Protein AF-A0A2S2PYN5-F1 (afdb_monomer)

InterPro domains:
  IPR007587 SIT4 phosphatase-associated protein family [PF04499] (11-64)
  IPR007587 SIT4 phosphatase-associated protein family [PF04499] (65-130)
  IPR007587 SIT4 phosphatase-associated protein family [PTHR12634] (8-135)

Radius of gyration: 16.22 Å; Cα contacts (8 Å, |Δi|>4): 128; chains: 1; bounding box: 47×27×45 Å

Solvent-accessible surface area (backbone atoms only — not comparable to full-atom values): 8378 Å² total; per-residue (Å²): 110,72,66,62,50,46,71,64,44,59,74,47,48,58,57,59,51,44,44,68,76,56,61,75,94,61,78,68,44,79,50,96,93,40,76,17,77,71,48,74,36,67,72,45,48,53,48,45,46,49,50,30,58,55,44,65,64,70,42,66,70,60,53,53,52,37,58,75,67,42,44,66,37,54,50,52,53,48,43,68,67,37,77,61,38,63,69,54,44,54,35,49,51,47,36,51,45,40,63,73,66,54,88,58,65,64,75,73,49,47,58,58,48,47,40,44,49,60,76,42,33,44,64,59,55,50,60,66,50,65,72,61,84,54,96,82,68,90,70,55,52,76,93

Foldseek 3Di:
DVVVCCVVCLVCVLVLLVCLVDPDDDDFDDDPNATQDPACDDVNLVSLQVLLVVLLVVDLSSLVSCLVSVSLLSLLVVCLLQVAPPSSVVSNVSSVCSLPVDPPDCVSSVVSVCSCVPVSVNVVSVVVSVVVPDPDDRHNDHD

pLDDT: mean 81.28, std 15.29, range [38.41, 96.25]

Mean predicted aligned error: 8.21 Å

Secondary structure (DSSP, 8-state):
-HHHHHHHHTTHHHHHHHHHHS----PPEEETTEEESS--HHHHHHHHHHHHHHHTTT-HHHHHHHHHTTHHHHHHHHHHHTTT-HHHHHHHHHHHHHHHS--S-HHHHHHHHHIIIIITTHHHHHHHHHTT--TTS------

Structure (mmCIF, N/CA/C/O backbone):
data_AF-A0A2S2PYN5-F1
#
_entry.id   AF-A0A2S2PYN5-F1
#
loop_
_atom_site.group_PDB
_atom_site.id
_atom_site.type_symbol
_atom_site.label_atom_id
_atom_site.label_alt_id
_atom_site.label_comp_id
_atom_site.label_asym_id
_atom_site.label_entity_id
_atom_site.label_seq_id
_atom_site.pdbx_PDB_ins_code
_atom_site.Cartn_x
_atom_site.Cartn_y
_atom_site.Cartn_z
_atom_site.occupancy
_atom_site.B_iso_or_equiv
_atom_site.auth_seq_id
_atom_site.auth_comp_id
_atom_site.auth_asym_id
_atom_site.auth_atom_id
_atom_site.pdbx_PDB_model_num
ATOM 1 N N . MET A 1 1 ? 26.111 -5.669 -2.643 1.00 55.62 1 MET A N 1
ATOM 2 C CA . MET A 1 1 ? 25.283 -5.310 -1.464 1.00 55.62 1 MET A CA 1
ATOM 3 C C . MET A 1 1 ? 23.797 -5.248 -1.817 1.00 55.62 1 MET A C 1
ATOM 5 O O . MET A 1 1 ? 23.049 -6.001 -1.214 1.00 55.62 1 MET A O 1
ATOM 9 N N . ALA A 1 2 ? 23.369 -4.449 -2.808 1.00 60.09 2 ALA A N 1
ATOM 10 C CA . ALA A 1 2 ? 21.954 -4.366 -3.215 1.00 60.09 2 ALA A CA 1
ATOM 11 C C . ALA A 1 2 ? 21.359 -5.702 -3.721 1.00 60.09 2 ALA A C 1
ATOM 13 O O . ALA A 1 2 ? 20.259 -6.065 -3.316 1.00 60.09 2 ALA A O 1
ATOM 14 N N . GLU A 1 3 ? 22.097 -6.482 -4.519 1.00 65.00 3 GLU A N 1
ATOM 15 C CA . GLU A 1 3 ? 21.624 -7.792 -5.014 1.00 65.00 3 GLU A CA 1
ATOM 16 C C . GLU A 1 3 ? 21.434 -8.836 -3.902 1.00 65.00 3 GLU A C 1
ATOM 18 O O . GLU A 1 3 ? 20.422 -9.527 -3.864 1.00 65.00 3 GLU A O 1
ATOM 23 N N . ILE A 1 4 ? 22.371 -8.918 -2.949 1.00 67.81 4 ILE A N 1
ATOM 24 C CA . ILE A 1 4 ? 22.298 -9.864 -1.818 1.00 67.81 4 ILE A CA 1
ATOM 25 C C . ILE A 1 4 ? 21.083 -9.551 -0.932 1.00 67.81 4 ILE A C 1
ATOM 27 O O . ILE A 1 4 ? 20.391 -10.458 -0.463 1.00 67.81 4 ILE A O 1
ATOM 31 N N . LEU A 1 5 ? 20.804 -8.259 -0.737 1.00 69.81 5 LEU A N 1
ATOM 32 C CA . LEU A 1 5 ? 19.646 -7.791 0.012 1.00 69.81 5 LEU A CA 1
ATOM 33 C C . LEU A 1 5 ? 18.337 -8.198 -0.679 1.00 69.81 5 LEU A C 1
ATOM 35 O O . LEU A 1 5 ? 17.436 -8.694 -0.010 1.00 69.81 5 LEU A O 1
ATOM 39 N N . CYS A 1 6 ? 18.258 -8.075 -2.008 1.00 72.81 6 CYS A N 1
ATOM 40 C CA . CYS A 1 6 ? 17.081 -8.484 -2.777 1.00 72.81 6 CYS A CA 1
ATOM 41 C C . CYS A 1 6 ? 16.834 -9.992 -2.679 1.00 72.81 6 CYS A C 1
ATOM 43 O O . CYS A 1 6 ? 15.728 -10.393 -2.328 1.00 72.81 6 CYS A O 1
ATOM 45 N N . ILE A 1 7 ? 17.866 -10.821 -2.884 1.00 76.19 7 ILE A N 1
ATOM 46 C CA . ILE A 1 7 ? 17.765 -12.292 -2.791 1.00 76.19 7 ILE A CA 1
ATOM 47 C C . ILE A 1 7 ? 17.246 -12.732 -1.416 1.00 76.19 7 ILE A C 1
ATOM 49 O O . ILE A 1 7 ? 16.447 -13.662 -1.317 1.00 76.19 7 ILE A O 1
ATOM 53 N N . THR A 1 8 ? 17.672 -12.046 -0.355 1.00 81.62 8 THR A N 1
ATOM 54 C CA . THR A 1 8 ? 17.290 -12.393 1.020 1.00 81.62 8 THR A CA 1
ATOM 55 C C . THR A 1 8 ? 15.897 -11.869 1.389 1.00 81.62 8 THR A C 1
ATOM 57 O O . THR A 1 8 ? 15.149 -12.555 2.083 1.00 81.62 8 THR A O 1
ATOM 60 N N . ILE A 1 9 ? 15.524 -10.668 0.931 1.00 86.06 9 ILE A N 1
ATOM 61 C CA . ILE A 1 9 ? 14.267 -10.004 1.319 1.00 86.06 9 ILE A CA 1
ATOM 62 C C . ILE A 1 9 ? 13.072 -10.453 0.477 1.00 86.06 9 ILE A C 1
ATOM 64 O O . ILE A 1 9 ? 11.981 -10.589 1.027 1.00 86.06 9 ILE A O 1
ATOM 68 N N . LEU A 1 10 ? 13.250 -10.719 -0.820 1.00 87.50 10 LEU A N 1
ATOM 69 C CA . LEU A 1 10 ? 12.184 -11.153 -1.736 1.00 87.50 10 LEU A CA 1
ATOM 70 C C . LEU A 1 10 ? 11.265 -12.260 -1.175 1.00 87.50 10 LEU A C 1
ATOM 72 O O . LEU A 1 10 ? 10.045 -12.070 -1.214 1.00 87.50 10 LEU A O 1
ATOM 76 N N . PRO A 1 11 ? 11.779 -13.379 -0.620 1.00 87.19 11 PRO A N 1
ATOM 77 C CA . PRO A 1 11 ? 10.919 -14.422 -0.054 1.00 87.19 11 PRO A CA 1
ATOM 78 C C . PRO A 1 11 ? 10.186 -13.967 1.216 1.00 87.19 11 PRO A C 1
ATOM 80 O O . PRO A 1 11 ? 9.102 -14.459 1.518 1.00 87.19 11 PRO A O 1
ATOM 83 N N . PHE A 1 12 ? 10.744 -13.006 1.954 1.00 89.38 12 PHE A N 1
ATOM 84 C CA . PHE A 1 12 ? 10.153 -12.489 3.185 1.00 89.38 12 PHE A CA 1
ATOM 85 C C . PHE A 1 12 ? 9.033 -11.465 2.928 1.00 89.38 12 PHE A C 1
ATOM 87 O O . PHE A 1 12 ? 8.191 -11.254 3.800 1.00 89.38 12 PHE A O 1
ATOM 94 N N . LEU A 1 13 ? 8.959 -10.871 1.729 1.00 91.00 13 LEU A N 1
ATOM 95 C CA . LEU A 1 13 ? 7.923 -9.886 1.378 1.00 91.00 13 LEU A CA 1
ATOM 96 C C . LEU A 1 13 ? 6.499 -10.436 1.510 1.00 91.00 13 LEU A C 1
ATOM 98 O O . LEU A 1 13 ? 5.593 -9.704 1.899 1.00 91.00 13 LEU A O 1
ATOM 102 N N . GLU A 1 14 ? 6.301 -11.725 1.238 1.00 92.56 14 GLU A N 1
ATOM 103 C CA . GLU A 1 14 ? 5.002 -12.378 1.417 1.00 92.56 14 GLU A CA 1
ATOM 104 C C . GLU A 1 14 ? 4.618 -12.471 2.897 1.00 92.56 14 GLU A C 1
ATOM 106 O O . GLU A 1 14 ? 3.482 -12.185 3.268 1.00 92.56 14 GLU A O 1
ATOM 111 N N . HIS A 1 15 ? 5.580 -12.778 3.769 1.00 90.38 15 HIS A N 1
ATOM 112 C CA . HIS A 1 15 ? 5.345 -12.769 5.209 1.00 90.38 15 HIS A CA 1
ATOM 113 C C . HIS A 1 15 ? 4.998 -11.360 5.702 1.00 90.38 15 HIS A C 1
ATOM 115 O O . HIS A 1 15 ? 4.011 -11.192 6.413 1.00 90.38 15 HIS A O 1
ATOM 121 N N . ILE A 1 16 ? 5.753 -10.344 5.266 1.00 90.44 16 ILE A N 1
ATOM 122 C CA . ILE A 1 16 ? 5.481 -8.931 5.572 1.00 90.44 16 ILE A CA 1
ATOM 123 C C . ILE A 1 16 ? 4.054 -8.551 5.157 1.00 90.44 16 ILE A C 1
ATOM 125 O O . ILE A 1 16 ? 3.317 -7.963 5.949 1.00 90.44 16 ILE A O 1
ATOM 129 N N . HIS A 1 17 ? 3.655 -8.907 3.935 1.00 91.69 17 HIS A N 1
ATOM 130 C CA . HIS A 1 17 ? 2.313 -8.658 3.420 1.00 91.69 17 HIS A CA 1
ATOM 131 C C . HIS A 1 17 ? 1.238 -9.342 4.278 1.00 91.69 17 HIS A C 1
ATOM 133 O O . HIS A 1 17 ? 0.257 -8.713 4.675 1.00 91.69 17 HIS A O 1
ATOM 139 N N . ASN A 1 18 ? 1.450 -10.607 4.640 1.00 91.94 18 ASN A N 1
ATOM 140 C CA . ASN A 1 18 ? 0.489 -11.374 5.426 1.00 91.94 18 ASN A CA 1
ATOM 141 C C . ASN A 1 18 ? 0.258 -10.787 6.822 1.00 91.94 18 ASN A C 1
ATOM 143 O O . ASN A 1 18 ? -0.868 -10.826 7.306 1.00 91.94 18 ASN A O 1
ATOM 147 N N . VAL A 1 19 ? 1.257 -10.171 7.461 1.00 89.94 19 VAL A N 1
ATOM 148 C CA . VAL A 1 19 ? 1.042 -9.504 8.760 1.00 89.94 19 VAL A CA 1
ATOM 149 C C . VAL A 1 19 ? 0.092 -8.300 8.653 1.00 89.94 19 VAL A C 1
ATOM 151 O O . VAL A 1 19 ? -0.597 -7.974 9.622 1.00 89.94 19 VAL A O 1
ATOM 154 N N . LEU A 1 20 ? 0.006 -7.645 7.488 1.00 89.56 20 LEU A N 1
ATOM 155 C CA . LEU A 1 20 ? -0.977 -6.579 7.258 1.00 89.56 20 LEU A CA 1
ATOM 156 C C . LEU A 1 20 ? -2.404 -7.134 7.139 1.00 89.56 20 LEU A C 1
ATOM 158 O O . LEU A 1 20 ? -3.330 -6.530 7.682 1.00 89.56 20 LEU A O 1
ATOM 162 N N . LEU A 1 21 ? -2.568 -8.281 6.467 1.00 88.44 21 LEU A N 1
ATOM 163 C CA . LEU A 1 21 ? -3.862 -8.941 6.253 1.00 88.44 21 LEU A CA 1
ATOM 164 C C . LEU A 1 21 ? -4.382 -9.660 7.500 1.00 88.44 21 LEU A C 1
ATOM 166 O O . LEU A 1 21 ? -5.551 -9.539 7.862 1.00 88.44 21 LEU A O 1
ATOM 170 N N . THR A 1 22 ? -3.510 -10.423 8.153 1.00 85.00 22 THR A N 1
ATOM 171 C CA . THR A 1 22 ? -3.813 -11.201 9.352 1.00 85.00 22 THR A CA 1
ATOM 172 C C . THR A 1 22 ? -3.053 -10.599 10.525 1.00 85.00 22 THR A C 1
ATOM 174 O O . THR A 1 22 ? -1.925 -11.020 10.807 1.00 85.00 22 THR A O 1
ATOM 177 N N . PRO A 1 23 ? -3.627 -9.586 11.198 1.00 75.94 23 PRO A N 1
ATOM 178 C CA . PRO A 1 23 ? -2.954 -8.965 12.318 1.00 75.94 23 PRO A CA 1
ATOM 179 C C . PRO A 1 23 ? -2.743 -9.975 13.449 1.00 75.94 23 PRO A C 1
ATOM 181 O O . PRO A 1 23 ? -3.610 -10.823 13.693 1.00 75.94 23 PRO A O 1
ATOM 184 N N . PRO A 1 24 ? -1.627 -9.867 14.189 1.00 75.88 24 PRO A N 1
ATOM 185 C CA . PRO A 1 24 ? -1.496 -10.536 15.472 1.00 75.88 24 PRO A CA 1
ATOM 186 C C . PRO A 1 24 ? -2.698 -10.183 16.351 1.00 75.88 24 PRO A C 1
ATOM 188 O O . PRO A 1 24 ? -3.224 -9.072 16.261 1.00 75.88 24 PRO A O 1
ATOM 191 N N . LYS A 1 25 ? -3.136 -11.107 17.210 1.00 70.88 25 LYS A N 1
ATOM 192 C CA . LYS A 1 25 ? -4.208 -10.806 18.164 1.00 70.88 25 LYS A CA 1
ATOM 193 C C . LYS A 1 25 ? -3.742 -9.672 19.076 1.00 70.88 25 LYS A C 1
ATOM 195 O O . LYS A 1 25 ? -2.840 -9.864 19.886 1.00 70.88 25 LYS A O 1
ATOM 200 N N . ILE A 1 26 ? -4.349 -8.505 18.909 1.00 68.12 26 ILE A N 1
ATOM 201 C CA . ILE A 1 26 ? -4.200 -7.360 19.799 1.00 68.12 26 ILE A CA 1
ATOM 202 C C . ILE A 1 26 ? -5.536 -7.231 20.522 1.00 68.12 26 ILE A C 1
ATOM 204 O O . ILE A 1 26 ? -6.590 -7.248 19.882 1.00 68.12 26 ILE A O 1
ATOM 208 N N . GLU A 1 27 ? -5.494 -7.175 21.850 1.00 64.50 27 GLU A N 1
ATOM 209 C CA . GLU A 1 27 ? -6.691 -6.959 22.660 1.00 64.50 27 GLU A CA 1
ATOM 210 C C . GLU A 1 27 ? -7.324 -5.605 22.308 1.00 64.50 27 GLU A C 1
ATOM 212 O O . GLU A 1 27 ? -6.631 -4.656 21.929 1.00 64.50 27 GLU A O 1
ATOM 217 N N . SER A 1 28 ? -8.655 -5.526 22.378 1.00 64.88 28 SER A N 1
ATOM 218 C CA . SER A 1 28 ? -9.377 -4.270 22.170 1.00 64.88 28 SER A CA 1
ATOM 219 C C . SER A 1 28 ? -8.854 -3.218 23.136 1.00 64.88 28 SER A C 1
ATOM 221 O O . SER A 1 28 ? -8.726 -3.492 24.330 1.00 64.88 28 SER A O 1
ATOM 223 N N . LEU A 1 29 ? -8.579 -2.019 22.632 1.00 65.25 29 LEU A N 1
ATOM 224 C CA . LEU A 1 29 ? -8.069 -0.952 23.474 1.00 65.25 29 LEU A CA 1
ATOM 225 C C . LEU A 1 29 ? -9.176 0.035 23.832 1.00 65.25 29 LEU A C 1
ATOM 227 O O . LEU A 1 29 ? -9.861 0.551 22.951 1.00 65.25 29 LEU A O 1
ATOM 231 N N . GLU A 1 30 ? -9.304 0.346 25.118 1.00 61.78 30 GLU A N 1
ATOM 232 C CA . GLU A 1 30 ? -10.148 1.442 25.586 1.00 61.78 30 GLU A CA 1
ATOM 233 C C . GLU A 1 30 ? -9.360 2.757 25.583 1.00 61.78 30 GLU A C 1
ATOM 235 O O . GLU A 1 30 ? -8.326 2.885 26.238 1.00 61.78 30 GLU A O 1
ATOM 240 N N . SER A 1 31 ? -9.851 3.755 24.847 1.00 58.31 31 SER A N 1
ATOM 241 C CA . SER A 1 31 ? -9.266 5.097 24.803 1.00 58.31 31 SER A CA 1
ATOM 242 C C . SER A 1 31 ? -10.357 6.163 24.879 1.00 58.31 31 SER A C 1
ATOM 244 O O . SER A 1 31 ? -11.275 6.198 24.059 1.00 58.31 31 SER A O 1
ATOM 246 N N . MET A 1 32 ? -10.270 7.039 25.887 1.00 63.72 32 MET A N 1
ATOM 247 C CA . MET A 1 32 ? -11.222 8.134 26.143 1.00 63.72 32 MET A CA 1
ATOM 248 C C . MET A 1 32 ? -12.703 7.705 26.101 1.00 63.72 32 MET A C 1
ATOM 250 O O . MET A 1 32 ? -13.539 8.384 25.507 1.00 63.72 32 MET A O 1
ATOM 254 N N . GLY A 1 33 ? -13.027 6.556 26.704 1.00 60.78 33 GLY A N 1
ATOM 255 C CA . GLY A 1 33 ? -14.396 6.030 26.754 1.00 60.78 33 GLY A CA 1
ATOM 256 C C . GLY A 1 33 ? -14.905 5.415 25.445 1.00 60.78 33 GLY A C 1
ATOM 257 O O . GLY A 1 33 ? -16.083 5.082 25.361 1.00 60.78 33 GLY A O 1
ATOM 258 N N . ASN A 1 34 ? -14.042 5.245 24.438 1.00 59.09 34 ASN A N 1
ATOM 259 C CA . ASN A 1 34 ? -14.341 4.508 23.213 1.00 59.09 34 ASN A CA 1
ATOM 260 C C . ASN A 1 34 ? -13.529 3.208 23.167 1.00 59.09 34 ASN A C 1
ATOM 262 O O . ASN A 1 34 ? -12.336 3.207 23.476 1.00 59.09 34 ASN A O 1
ATOM 266 N N . VAL A 1 35 ? -14.163 2.117 22.736 1.00 66.88 35 VAL A N 1
ATOM 267 C CA . VAL A 1 35 ? -13.490 0.839 22.472 1.00 66.88 35 VAL A CA 1
ATOM 268 C C . VAL A 1 35 ? -13.009 0.834 21.026 1.00 66.88 35 VAL A C 1
ATOM 270 O O . VAL A 1 35 ? -13.795 1.013 20.095 1.00 66.88 35 VAL A O 1
ATOM 273 N N . ILE A 1 36 ? -11.710 0.630 20.831 1.00 66.75 36 ILE A N 1
ATOM 274 C CA . ILE A 1 36 ? -11.100 0.460 19.517 1.00 66.75 36 ILE A CA 1
ATOM 275 C C . ILE A 1 36 ? -10.990 -1.032 19.258 1.00 66.75 36 ILE A C 1
ATOM 277 O O . ILE A 1 36 ? -10.104 -1.721 19.772 1.00 66.75 36 ILE A O 1
ATOM 281 N N . GLU A 1 37 ? -11.909 -1.533 18.446 1.00 65.38 37 GLU A N 1
ATOM 282 C CA . GLU A 1 37 ? -11.853 -2.904 17.967 1.00 65.38 37 GLU A CA 1
ATOM 283 C C . GLU A 1 37 ? -10.790 -3.028 16.868 1.00 65.38 37 GLU A C 1
ATOM 285 O O . GLU A 1 37 ? -10.829 -2.322 15.857 1.00 65.38 37 GLU A O 1
ATOM 290 N N . ASN A 1 38 ? -9.842 -3.950 17.063 1.00 73.12 38 ASN A N 1
ATOM 291 C CA . ASN A 1 38 ? -8.754 -4.255 16.128 1.00 73.12 38 ASN A CA 1
ATOM 292 C C . ASN A 1 38 ? -7.869 -3.035 15.758 1.00 73.12 38 ASN A C 1
ATOM 294 O O . ASN A 1 38 ? -7.775 -2.674 14.571 1.00 73.12 38 ASN A O 1
ATOM 298 N N . PRO A 1 39 ? -7.203 -2.399 16.748 1.00 82.31 39 PRO A N 1
ATOM 299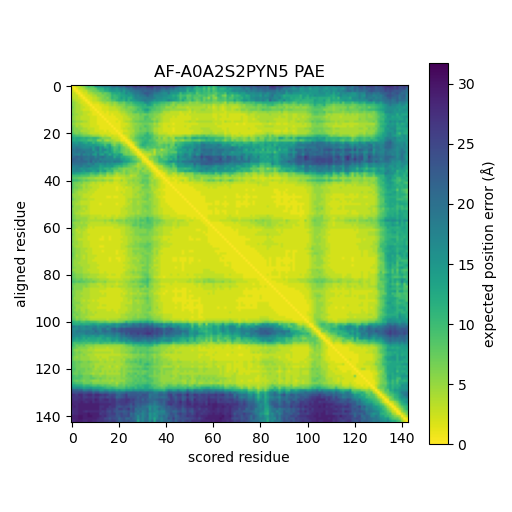 C CA . PRO A 1 39 ? -6.298 -1.275 16.503 1.00 82.31 39 PRO A CA 1
ATOM 300 C C . PRO A 1 39 ? -5.196 -1.678 15.521 1.00 82.31 39 PRO A C 1
ATOM 302 O O . PRO A 1 39 ? -4.735 -2.822 15.540 1.00 82.31 39 PRO A O 1
ATOM 305 N N . PHE A 1 40 ? -4.751 -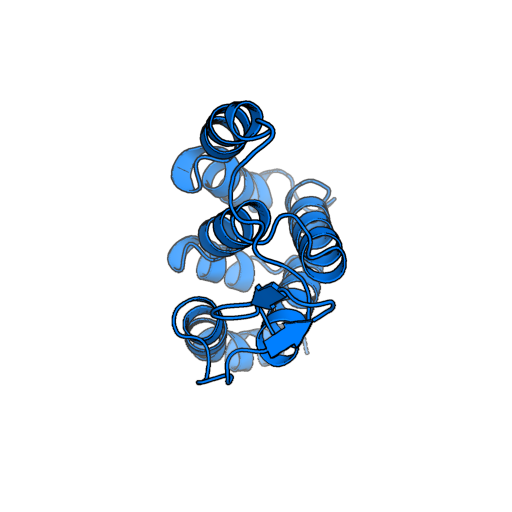0.751 14.663 1.00 85.75 40 PHE A N 1
ATOM 306 C CA . PHE A 1 40 ? -3.714 -1.061 13.672 1.00 85.75 40 PHE A CA 1
ATOM 307 C C . PHE A 1 40 ? -2.442 -1.586 14.359 1.00 85.75 40 PHE A C 1
ATOM 309 O O . PHE A 1 40 ? -1.898 -2.616 13.964 1.00 85.75 40 PHE A O 1
ATOM 316 N N . GLY A 1 41 ? -2.049 -0.968 15.473 1.00 87.31 41 GLY A N 1
ATOM 317 C CA . GLY A 1 41 ? -0.992 -1.478 16.333 1.00 87.31 41 GLY A CA 1
ATOM 318 C C . GLY A 1 41 ? 0.418 -1.273 15.777 1.00 87.31 41 GLY A C 1
ATOM 319 O O . GLY A 1 41 ? 0.665 -1.182 14.571 1.00 87.31 41 GLY A O 1
ATOM 320 N N . ASN A 1 42 ? 1.384 -1.225 16.693 1.00 87.38 42 ASN A N 1
ATOM 321 C CA . ASN A 1 42 ? 2.752 -0.816 16.378 1.00 87.38 42 ASN A CA 1
ATOM 322 C C . ASN A 1 42 ? 3.472 -1.774 15.410 1.00 87.38 42 ASN A C 1
ATOM 324 O O . ASN A 1 42 ? 4.215 -1.321 14.548 1.00 87.38 42 ASN A O 1
ATOM 328 N N . VAL A 1 43 ? 3.237 -3.089 15.495 1.00 90.06 43 VAL A N 1
ATOM 329 C CA . VAL A 1 43 ? 3.899 -4.067 14.605 1.00 90.06 43 VAL A CA 1
ATOM 330 C C . VAL A 1 43 ? 3.553 -3.803 13.139 1.00 90.06 43 VAL A C 1
ATOM 332 O O . VAL A 1 43 ? 4.452 -3.718 12.303 1.00 90.06 43 VAL A O 1
ATOM 335 N N . ARG A 1 44 ? 2.264 -3.604 12.828 1.00 92.56 44 ARG A N 1
ATOM 336 C CA . ARG A 1 44 ? 1.840 -3.272 11.464 1.00 92.56 44 ARG A CA 1
ATOM 337 C C . ARG A 1 44 ? 2.375 -1.903 11.039 1.00 92.56 44 ARG A C 1
ATOM 339 O O . ARG A 1 44 ? 2.837 -1.786 9.911 1.00 92.56 44 ARG A O 1
ATOM 346 N N . LEU A 1 45 ? 2.421 -0.901 11.928 1.00 93.56 45 LEU A N 1
ATOM 347 C CA . LEU A 1 45 ? 3.047 0.398 11.618 1.00 93.56 45 LEU A CA 1
ATOM 348 C C . LEU A 1 45 ? 4.528 0.265 11.234 1.00 93.56 45 LEU A C 1
ATOM 350 O O . LEU A 1 45 ? 4.949 0.841 10.230 1.00 93.56 45 LEU A O 1
ATOM 354 N N . GLN A 1 46 ? 5.314 -0.509 11.990 1.00 93.69 46 GLN A N 1
ATOM 355 C CA . GLN A 1 46 ? 6.727 -0.738 11.662 1.00 93.69 46 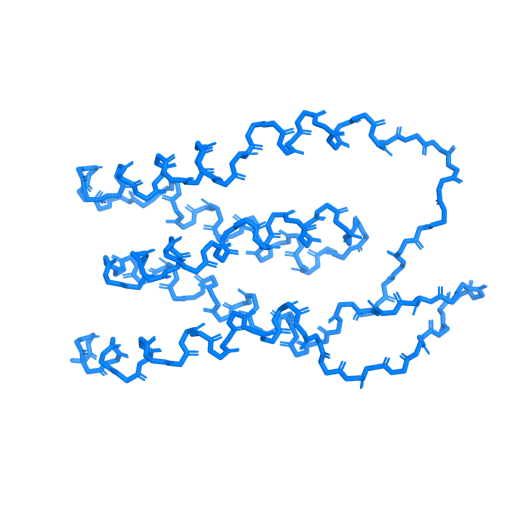GLN A CA 1
ATOM 356 C C . GLN A 1 46 ? 6.888 -1.463 10.325 1.00 93.69 46 GLN A C 1
ATOM 358 O O . GLN A 1 46 ? 7.816 -1.171 9.573 1.00 93.69 46 GLN A O 1
ATOM 363 N N . ILE A 1 47 ? 5.962 -2.362 9.990 1.00 94.88 47 ILE A N 1
ATOM 364 C CA . ILE A 1 47 ? 5.932 -3.016 8.683 1.00 94.88 47 ILE A CA 1
ATOM 365 C C . ILE A 1 47 ? 5.654 -2.019 7.558 1.00 94.88 47 ILE A C 1
ATOM 367 O O . ILE A 1 47 ? 6.367 -2.041 6.559 1.00 94.88 47 ILE A O 1
ATOM 371 N N . VAL A 1 48 ? 4.683 -1.113 7.705 1.00 96.25 48 VAL A N 1
ATOM 372 C CA . VAL A 1 48 ? 4.433 -0.084 6.679 1.00 96.25 48 VAL A CA 1
ATOM 373 C C . VAL A 1 48 ? 5.666 0.808 6.495 1.00 96.25 48 VAL A C 1
ATOM 375 O O . VAL A 1 48 ? 6.047 1.111 5.366 1.00 96.25 48 VAL A O 1
ATOM 378 N N . LYS A 1 49 ? 6.362 1.151 7.585 1.00 95.38 49 LYS A N 1
ATOM 379 C CA . LYS A 1 49 ? 7.633 1.887 7.530 1.00 95.38 49 LYS A CA 1
ATOM 380 C C . LYS A 1 49 ? 8.744 1.115 6.813 1.00 95.38 49 LYS A C 1
ATOM 382 O O . LYS A 1 49 ? 9.501 1.696 6.031 1.00 95.38 49 LYS A O 1
ATOM 387 N N . LEU A 1 50 ? 8.840 -0.192 7.052 1.00 94.69 50 LEU A N 1
ATOM 388 C CA . LEU A 1 50 ? 9.764 -1.065 6.333 1.00 94.69 50 LEU A CA 1
ATOM 389 C C . LEU A 1 50 ? 9.432 -1.092 4.837 1.00 94.69 50 LEU A C 1
ATOM 391 O O . LEU A 1 50 ? 10.333 -0.914 4.026 1.00 94.69 50 LEU A O 1
ATOM 395 N N . ILE A 1 51 ? 8.156 -1.239 4.468 1.00 95.19 51 ILE A N 1
ATOM 396 C CA . ILE A 1 51 ? 7.713 -1.210 3.066 1.00 95.19 51 ILE A CA 1
ATOM 397 C C . ILE A 1 51 ? 8.104 0.114 2.407 1.00 95.19 51 ILE A C 1
ATOM 399 O O . ILE A 1 51 ? 8.708 0.095 1.339 1.00 95.19 51 ILE A O 1
ATOM 403 N N . SER A 1 52 ? 7.852 1.250 3.062 1.00 94.62 52 SER A N 1
ATOM 404 C CA . SER A 1 52 ? 8.274 2.561 2.554 1.00 94.62 52 SER A CA 1
ATOM 405 C C . SER A 1 52 ? 9.784 2.627 2.308 1.00 94.62 52 SER A C 1
ATOM 407 O O . SER A 1 52 ? 10.216 3.163 1.293 1.00 94.62 52 SER A O 1
ATOM 409 N N . SER A 1 53 ? 10.582 2.055 3.212 1.00 93.31 53 SER A N 1
ATOM 410 C CA . SER A 1 53 ? 12.047 2.036 3.099 1.00 93.31 53 SER A CA 1
ATOM 411 C C . SER A 1 53 ? 12.537 1.106 1.980 1.00 93.31 53 SER A C 1
ATOM 413 O O . SER A 1 53 ? 13.579 1.345 1.377 1.00 93.31 53 SER A O 1
ATOM 415 N N . LEU A 1 54 ? 11.796 0.034 1.690 1.00 92.06 54 LEU A N 1
ATOM 416 C CA . LEU A 1 54 ? 12.081 -0.864 0.570 1.00 92.06 54 LEU A CA 1
ATOM 417 C C . LEU A 1 54 ? 11.713 -0.219 -0.773 1.00 92.06 54 LEU A C 1
ATOM 419 O O . LEU A 1 54 ? 12.446 -0.382 -1.745 1.00 92.06 54 LEU A O 1
ATOM 423 N N . LEU A 1 55 ? 10.624 0.552 -0.821 1.00 91.75 55 LEU A N 1
ATOM 424 C CA . LEU A 1 55 ? 10.219 1.310 -2.008 1.00 91.75 55 LEU A CA 1
ATOM 425 C C . LEU A 1 55 ? 11.222 2.420 -2.358 1.00 91.75 55 LEU A C 1
ATOM 427 O O . LEU A 1 55 ? 11.529 2.601 -3.536 1.00 91.75 55 LEU A O 1
ATOM 431 N N . SER A 1 56 ? 11.808 3.094 -1.360 1.00 89.81 56 SER A N 1
ATOM 432 C CA . SER A 1 56 ? 12.833 4.131 -1.582 1.00 89.81 56 SER A CA 1
ATOM 433 C C . SER A 1 56 ? 14.153 3.587 -2.141 1.00 89.81 56 SER A C 1
ATOM 435 O O . SER A 1 56 ? 15.010 4.345 -2.583 1.00 89.81 56 SER A O 1
ATOM 437 N N . MET A 1 57 ? 14.360 2.265 -2.120 1.00 88.56 57 MET A N 1
ATOM 438 C CA . MET A 1 57 ? 15.507 1.646 -2.795 1.00 88.56 57 MET A CA 1
ATOM 439 C C . MET A 1 57 ? 15.328 1.590 -4.316 1.00 88.56 57 MET A C 1
ATOM 441 O O . MET A 1 57 ? 16.289 1.274 -5.016 1.00 88.56 57 MET A O 1
ATOM 445 N N . HIS A 1 58 ? 14.111 1.846 -4.813 1.00 85.81 58 HIS A N 1
ATOM 446 C CA . HIS A 1 58 ? 13.746 1.839 -6.230 1.00 85.81 58 HIS A CA 1
ATOM 447 C C . HIS A 1 58 ? 14.215 0.581 -6.976 1.00 85.81 58 HIS A C 1
ATOM 449 O O . HIS A 1 58 ? 14.644 0.634 -8.126 1.00 85.81 58 HIS A O 1
ATOM 455 N N . ASN A 1 59 ? 14.158 -0.570 -6.304 1.00 87.12 59 ASN A N 1
ATOM 456 C CA . ASN A 1 59 ? 14.556 -1.838 -6.891 1.00 87.12 59 ASN A CA 1
ATOM 457 C C . ASN A 1 59 ? 13.383 -2.476 -7.647 1.00 87.12 59 ASN A C 1
ATOM 459 O O . ASN A 1 59 ? 12.331 -2.744 -7.064 1.00 87.12 59 ASN A O 1
ATOM 463 N N . GLN A 1 60 ? 13.594 -2.785 -8.927 1.00 87.50 60 GLN A N 1
ATOM 464 C CA . GLN A 1 60 ? 12.555 -3.333 -9.796 1.00 87.50 60 GLN A CA 1
ATOM 465 C C . GLN A 1 60 ? 11.971 -4.659 -9.281 1.00 87.50 60 GLN A C 1
ATOM 467 O O . GLN A 1 60 ? 10.754 -4.808 -9.246 1.00 87.50 60 GLN A O 1
ATOM 472 N N . GLN A 1 61 ? 12.803 -5.596 -8.817 1.00 88.69 61 GLN A N 1
ATOM 473 C CA . GLN A 1 61 ? 12.329 -6.906 -8.349 1.00 88.69 61 GLN A CA 1
ATOM 474 C C . GLN A 1 61 ? 11.437 -6.778 -7.107 1.00 88.69 61 GLN A C 1
ATOM 476 O O . GLN A 1 61 ? 10.446 -7.495 -6.963 1.00 88.69 61 GLN A O 1
ATOM 481 N N . ILE A 1 62 ? 11.772 -5.846 -6.209 1.00 90.44 62 ILE A N 1
ATOM 482 C CA . ILE A 1 62 ? 10.960 -5.543 -5.025 1.00 90.44 62 ILE A CA 1
ATOM 483 C C . ILE A 1 62 ? 9.607 -4.951 -5.443 1.00 90.44 62 ILE A C 1
ATOM 485 O O . ILE A 1 62 ? 8.569 -5.407 -4.961 1.00 90.44 62 ILE A O 1
ATOM 489 N N . ASN A 1 63 ? 9.603 -3.988 -6.368 1.00 91.19 63 ASN A N 1
ATOM 490 C CA . ASN A 1 63 ? 8.379 -3.359 -6.872 1.00 91.19 63 ASN A CA 1
ATOM 491 C C . ASN A 1 63 ? 7.467 -4.374 -7.581 1.00 91.19 63 ASN A C 1
ATOM 493 O O . ASN A 1 63 ? 6.273 -4.441 -7.292 1.00 91.19 63 ASN A O 1
ATOM 497 N N . GLU A 1 64 ? 8.032 -5.225 -8.440 1.00 90.62 64 GLU A N 1
ATOM 498 C CA . GLU A 1 64 ? 7.309 -6.315 -9.104 1.00 90.62 64 GLU A CA 1
ATOM 499 C C . GLU A 1 64 ? 6.694 -7.282 -8.090 1.00 90.62 64 GLU A C 1
ATOM 501 O O . GLU A 1 64 ? 5.533 -7.676 -8.223 1.00 90.62 64 GLU A O 1
ATOM 506 N N . ARG A 1 65 ? 7.432 -7.635 -7.031 1.00 93.00 65 ARG A N 1
ATOM 507 C CA . ARG A 1 65 ? 6.909 -8.511 -5.981 1.00 93.00 65 ARG A CA 1
ATOM 508 C C . ARG A 1 65 ? 5.785 -7.844 -5.186 1.00 93.00 65 ARG A C 1
ATOM 510 O O . ARG A 1 65 ? 4.798 -8.507 -4.875 1.00 93.00 65 ARG A O 1
ATOM 517 N N . PHE A 1 66 ? 5.882 -6.547 -4.892 1.00 94.12 66 PHE A N 1
ATOM 518 C CA . PHE A 1 66 ? 4.791 -5.806 -4.252 1.00 94.12 66 PHE A CA 1
ATOM 519 C C . PHE A 1 66 ? 3.549 -5.680 -5.138 1.00 94.12 66 PHE A C 1
ATOM 521 O O . PHE A 1 66 ? 2.439 -5.747 -4.606 1.00 94.12 66 PHE A O 1
ATOM 528 N N . ALA A 1 67 ? 3.722 -5.551 -6.456 1.00 93.00 67 ALA A N 1
ATOM 529 C CA . ALA A 1 67 ? 2.619 -5.578 -7.413 1.00 93.00 67 ALA A CA 1
ATOM 530 C C . ALA A 1 67 ? 1.924 -6.948 -7.427 1.00 93.00 67 ALA A C 1
ATOM 532 O O . ALA A 1 67 ? 0.708 -7.033 -7.291 1.00 93.00 67 ALA A O 1
ATOM 533 N N . GLN A 1 68 ? 2.695 -8.040 -7.494 1.00 93.88 68 GLN A N 1
ATOM 534 C CA . GLN A 1 68 ? 2.157 -9.408 -7.457 1.00 93.88 68 GLN A CA 1
ATOM 535 C C . GLN A 1 68 ? 1.343 -9.688 -6.189 1.00 93.88 68 GLN A C 1
ATOM 537 O O . GLN A 1 68 ? 0.308 -10.348 -6.247 1.00 93.88 68 GLN A O 1
ATOM 542 N N . LEU A 1 69 ? 1.809 -9.185 -5.044 1.00 94.88 69 LEU A N 1
ATOM 543 C CA . LEU A 1 69 ? 1.127 -9.334 -3.759 1.00 94.88 69 LEU A CA 1
ATOM 544 C C . LEU A 1 69 ? -0.031 -8.337 -3.577 1.00 94.88 69 LEU A C 1
ATOM 546 O O . LEU A 1 69 ? -0.754 -8.437 -2.595 1.00 94.88 69 LEU A O 1
ATOM 550 N N . ASN A 1 70 ? -0.226 -7.368 -4.480 1.00 94.69 70 ASN A N 1
ATOM 551 C CA . ASN A 1 70 ? -1.160 -6.247 -4.307 1.00 94.69 70 ASN A CA 1
ATOM 552 C C . ASN A 1 70 ? -0.955 -5.489 -2.979 1.00 94.69 70 ASN A C 1
ATOM 554 O O . ASN A 1 70 ? -1.904 -5.001 -2.361 1.00 94.69 70 ASN A O 1
ATOM 558 N N . THR A 1 71 ? 0.293 -5.363 -2.518 1.00 95.88 71 THR A N 1
ATOM 559 C CA . THR A 1 71 ? 0.595 -4.722 -1.228 1.00 95.88 71 THR A CA 1
ATOM 560 C C . THR A 1 71 ? 0.137 -3.266 -1.198 1.00 95.88 71 THR A C 1
ATOM 562 O O . THR A 1 71 ? -0.378 -2.812 -0.180 1.00 95.88 71 THR A O 1
ATOM 565 N N . ILE A 1 72 ? 0.251 -2.539 -2.315 1.00 95.12 72 ILE A N 1
ATOM 566 C CA . ILE A 1 72 ? -0.178 -1.134 -2.383 1.00 95.12 72 ILE A CA 1
ATOM 567 C C . ILE A 1 72 ? -1.694 -1.001 -2.210 1.00 95.12 72 ILE A C 1
ATOM 569 O O . ILE A 1 72 ? -2.145 -0.095 -1.511 1.00 95.12 72 ILE A O 1
ATOM 573 N N . LYS A 1 73 ? -2.480 -1.942 -2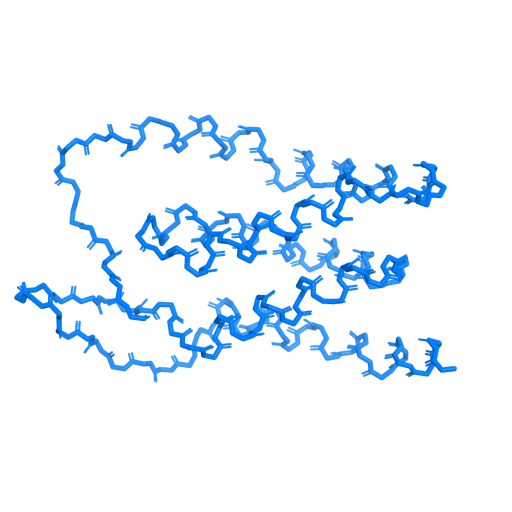.748 1.00 94.62 73 LYS A N 1
ATOM 574 C CA . LYS A 1 73 ? -3.927 -1.983 -2.512 1.00 94.62 73 LYS A CA 1
ATOM 575 C C . LYS A 1 73 ? -4.240 -2.175 -1.029 1.00 94.62 73 LYS A C 1
ATOM 577 O O . LYS A 1 73 ? -5.030 -1.418 -0.478 1.00 94.62 73 LYS A O 1
ATOM 582 N N . VAL A 1 74 ? -3.563 -3.111 -0.362 1.00 95.06 74 VAL A N 1
ATOM 583 C CA . VAL A 1 74 ? -3.741 -3.335 1.083 1.00 95.06 74 VAL A CA 1
ATOM 584 C C . VAL A 1 74 ? -3.394 -2.082 1.891 1.00 95.06 74 VAL A C 1
ATOM 586 O O . VAL A 1 74 ? -4.135 -1.721 2.803 1.00 95.06 74 VAL A O 1
ATOM 589 N N . LEU A 1 75 ? -2.307 -1.381 1.550 1.00 95.12 75 LEU A N 1
ATOM 590 C CA . LEU A 1 75 ? -1.937 -0.126 2.212 1.00 95.12 75 LEU A CA 1
ATOM 591 C C . LEU A 1 75 ? -2.992 0.966 2.014 1.00 95.12 75 LEU A C 1
ATOM 593 O O . LEU A 1 75 ? -3.314 1.682 2.962 1.00 95.12 75 LEU A O 1
ATOM 597 N N . LEU A 1 76 ? -3.551 1.070 0.808 1.00 93.75 76 LEU A N 1
ATOM 598 C CA . LEU A 1 76 ? -4.621 2.010 0.492 1.00 93.75 76 LEU A CA 1
ATOM 599 C C . LEU A 1 76 ? -5.914 1.679 1.253 1.00 93.75 76 LEU A C 1
ATOM 601 O O . LEU A 1 76 ? -6.555 2.570 1.803 1.00 93.75 76 LEU A O 1
ATOM 605 N N . ASP A 1 77 ? -6.261 0.399 1.369 1.00 91.88 77 ASP A N 1
ATOM 606 C CA . ASP A 1 77 ? -7.419 -0.035 2.152 1.00 91.88 77 ASP A CA 1
ATOM 607 C C . ASP A 1 77 ? -7.213 0.258 3.645 1.00 91.88 77 ASP A C 1
ATOM 609 O O . ASP A 1 77 ? -8.127 0.742 4.313 1.00 91.88 77 ASP A O 1
ATOM 613 N N . CYS A 1 78 ? -5.997 0.053 4.166 1.00 91.38 78 CYS A N 1
ATOM 614 C CA . CYS A 1 78 ? -5.641 0.423 5.536 1.00 91.38 78 CYS A CA 1
ATOM 615 C C . CYS A 1 78 ? -5.739 1.937 5.760 1.00 91.38 78 CYS A C 1
ATOM 617 O O . CYS A 1 78 ? -6.256 2.359 6.792 1.00 91.38 78 CYS A O 1
ATOM 619 N N . PHE A 1 79 ? -5.284 2.748 4.800 1.00 92.19 79 PHE A N 1
ATOM 620 C CA . PHE A 1 79 ? -5.384 4.206 4.857 1.00 92.19 79 PHE A CA 1
ATOM 621 C C . PHE A 1 79 ? -6.833 4.644 5.084 1.00 92.19 79 PHE A C 1
ATOM 623 O O . PHE A 1 79 ? -7.103 5.391 6.016 1.00 92.19 79 PHE A O 1
ATOM 630 N N . PHE A 1 80 ? -7.787 4.133 4.305 1.00 89.19 80 PHE A N 1
ATOM 631 C CA . PHE A 1 80 ? -9.193 4.509 4.479 1.00 89.19 80 PHE A CA 1
ATO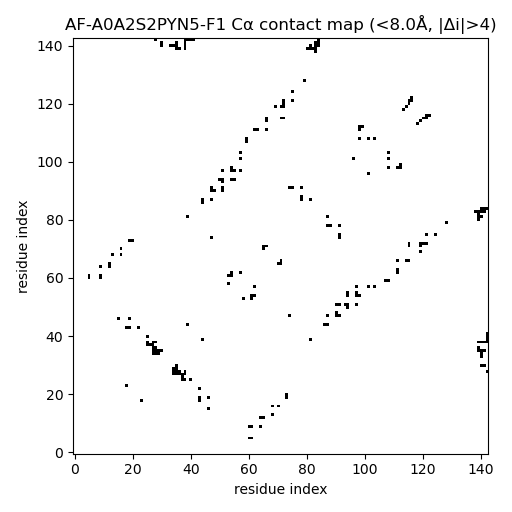M 632 C C . PHE A 1 80 ? -9.864 3.837 5.685 1.00 89.19 80 PHE A C 1
ATOM 634 O O . PHE A 1 80 ? -10.728 4.433 6.322 1.00 89.19 80 PHE A O 1
ATOM 641 N N . CYS A 1 81 ? -9.463 2.615 6.048 1.00 86.62 81 CYS A N 1
ATOM 642 C CA . CYS A 1 81 ? -10.038 1.910 7.197 1.00 86.62 81 CYS A CA 1
ATOM 643 C C . CYS A 1 81 ? -9.665 2.527 8.553 1.00 86.62 81 CYS A C 1
ATOM 645 O O . CYS A 1 81 ? -10.419 2.362 9.516 1.00 86.62 81 CYS A O 1
ATOM 647 N N . TYR A 1 82 ? -8.511 3.191 8.645 1.00 86.75 82 TYR A N 1
ATOM 648 C CA . TYR A 1 82 ? -7.948 3.731 9.884 1.00 86.75 82 TYR A CA 1
ATOM 649 C C . TYR A 1 82 ? -7.777 5.256 9.802 1.00 86.75 82 TYR A C 1
ATOM 651 O O . TYR A 1 82 ? -6.689 5.771 10.038 1.00 86.75 82 TYR A O 1
ATOM 659 N N . GLU A 1 83 ? -8.878 5.962 9.524 1.00 84.62 83 GLU A N 1
ATOM 660 C CA . GLU A 1 83 ? -8.956 7.413 9.250 1.00 84.62 83 GLU A CA 1
ATOM 661 C C . GLU A 1 83 ? -8.331 8.345 10.311 1.00 84.62 83 GLU A C 1
ATOM 663 O O . GLU A 1 83 ? -8.066 9.513 10.037 1.00 84.62 83 GLU A O 1
ATOM 668 N N . LEU A 1 84 ? -8.126 7.857 11.540 1.00 82.94 84 LEU A N 1
ATOM 669 C CA . LEU A 1 84 ? -7.536 8.628 12.640 1.00 82.94 84 LEU A CA 1
ATOM 670 C C . LEU A 1 84 ? -6.053 8.309 12.878 1.00 82.94 84 LEU A C 1
ATOM 672 O O . LEU A 1 84 ? -5.436 8.903 13.762 1.00 82.94 84 LEU A O 1
ATOM 676 N N . ASN A 1 85 ? -5.452 7.375 12.134 1.00 87.94 85 ASN A N 1
ATOM 677 C CA . ASN A 1 85 ? -4.079 6.937 12.371 1.00 87.94 85 ASN A CA 1
ATOM 678 C C . ASN A 1 85 ? -3.063 7.757 11.559 1.00 87.94 85 ASN A C 1
ATOM 680 O O . ASN A 1 85 ? -2.568 7.328 10.517 1.00 87.94 85 ASN A O 1
ATOM 684 N N . ASN A 1 86 ? -2.706 8.941 12.062 1.00 92.12 86 ASN A N 1
ATOM 685 C CA . ASN A 1 86 ? -1.767 9.855 11.392 1.00 92.12 86 ASN A CA 1
ATOM 686 C C . ASN A 1 86 ? -0.399 9.228 11.080 1.00 92.12 86 ASN A C 1
ATOM 688 O O . ASN A 1 86 ? 0.211 9.564 10.062 1.00 92.12 86 ASN A O 1
ATOM 692 N N . PHE A 1 87 ? 0.089 8.311 11.923 1.00 94.12 87 PHE A N 1
ATOM 693 C CA . PHE A 1 87 ? 1.342 7.605 11.657 1.00 94.12 87 PHE A CA 1
ATOM 694 C C . PHE A 1 87 ? 1.215 6.701 10.434 1.00 94.12 87 PHE A C 1
ATOM 696 O O . PHE A 1 87 ? 2.066 6.765 9.548 1.00 94.12 87 PHE A O 1
ATOM 703 N N . LEU A 1 88 ? 0.135 5.920 10.347 1.00 94.56 88 LEU A N 1
ATOM 704 C CA . LEU A 1 88 ? -0.160 5.109 9.171 1.00 94.56 88 LEU A CA 1
ATOM 705 C C . LEU A 1 88 ? -0.276 5.983 7.920 1.00 94.56 88 LEU A C 1
ATOM 707 O O . LEU A 1 88 ? 0.423 5.724 6.943 1.00 94.56 88 LEU A O 1
ATOM 711 N N . HIS A 1 89 ? -1.101 7.034 7.961 1.00 94.31 89 HIS A N 1
ATOM 712 C CA . HIS A 1 89 ? -1.300 7.922 6.813 1.00 94.31 89 HIS A CA 1
ATOM 713 C C . HIS A 1 89 ? 0.019 8.524 6.324 1.00 94.31 89 HIS A C 1
ATOM 715 O O . HIS A 1 89 ? 0.291 8.501 5.127 1.00 94.31 89 HIS A O 1
ATOM 721 N N . THR A 1 90 ? 0.876 8.982 7.242 1.00 95.81 90 THR A N 1
ATOM 722 C CA . THR A 1 90 ? 2.196 9.529 6.897 1.00 95.81 90 THR A CA 1
ATOM 723 C C . THR A 1 90 ? 3.050 8.502 6.155 1.00 95.81 90 THR A C 1
ATOM 725 O O . THR A 1 90 ? 3.646 8.818 5.130 1.00 95.81 90 THR A O 1
ATOM 728 N N . GLN A 1 91 ? 3.105 7.259 6.645 1.00 96.25 91 GLN A N 1
ATOM 729 C CA . GLN A 1 91 ? 3.910 6.213 6.007 1.00 96.25 91 GLN A CA 1
ATOM 730 C C . GLN A 1 91 ? 3.338 5.768 4.655 1.00 96.25 91 GLN A C 1
ATOM 732 O O . GLN A 1 91 ? 4.099 5.534 3.720 1.00 96.25 91 GLN A O 1
ATOM 737 N N . VAL A 1 92 ? 2.012 5.683 4.518 1.00 96.12 92 VAL A N 1
ATOM 738 C CA . VAL A 1 92 ? 1.370 5.347 3.238 1.00 96.12 92 VAL A CA 1
ATOM 739 C C . VAL A 1 92 ? 1.615 6.451 2.207 1.00 96.12 92 VAL A C 1
ATOM 741 O O . VAL A 1 92 ? 1.995 6.144 1.081 1.00 96.12 92 VAL A O 1
ATOM 744 N N . VAL A 1 93 ? 1.491 7.728 2.584 1.00 95.00 93 VAL A N 1
ATOM 745 C CA . VAL A 1 93 ? 1.825 8.856 1.697 1.00 95.00 93 VAL A CA 1
ATOM 746 C C . VAL A 1 93 ? 3.291 8.804 1.268 1.00 95.00 93 VAL A C 1
ATOM 748 O O . VAL A 1 93 ? 3.570 8.997 0.087 1.00 95.00 93 VAL A O 1
ATOM 751 N N . GLN A 1 94 ? 4.214 8.470 2.177 1.00 95.25 94 GLN A N 1
ATOM 752 C CA . GLN A 1 94 ? 5.617 8.265 1.811 1.00 95.25 94 GLN A CA 1
ATOM 753 C C . GLN A 1 94 ? 5.767 7.138 0.779 1.00 95.25 94 GLN A C 1
ATOM 755 O O . GLN A 1 94 ? 6.445 7.334 -0.221 1.00 95.25 94 GLN A O 1
ATOM 760 N N . CYS A 1 95 ? 5.080 6.002 0.944 1.00 95.25 95 CYS A N 1
ATOM 761 C CA . C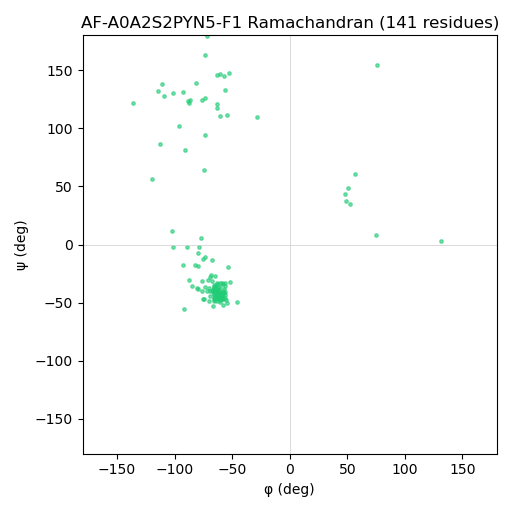YS A 1 95 ? 5.094 4.926 -0.056 1.00 95.25 95 CYS A CA 1
ATOM 762 C C . CYS A 1 95 ? 4.652 5.432 -1.439 1.00 95.25 95 CYS A C 1
ATOM 764 O O . CYS A 1 95 ? 5.317 5.155 -2.433 1.00 95.25 95 CYS A O 1
ATOM 766 N N . PHE A 1 96 ? 3.562 6.204 -1.513 1.00 93.38 96 PHE A N 1
ATOM 767 C CA . PHE A 1 96 ? 3.105 6.794 -2.776 1.00 93.38 96 PHE A CA 1
ATOM 768 C C . PHE A 1 96 ? 4.105 7.801 -3.351 1.00 93.38 96 PHE A C 1
ATOM 770 O O . PHE A 1 96 ? 4.292 7.833 -4.566 1.00 93.38 96 PHE A O 1
ATOM 777 N N . HIS A 1 97 ? 4.770 8.588 -2.505 1.00 92.62 97 HIS A N 1
ATOM 778 C CA . HIS A 1 97 ? 5.832 9.491 -2.934 1.00 92.62 97 HIS A CA 1
ATOM 779 C C . HIS A 1 97 ? 6.989 8.725 -3.587 1.00 92.62 97 HIS A C 1
ATOM 781 O O . HIS A 1 97 ? 7.367 9.052 -4.709 1.00 92.62 97 HIS A O 1
ATOM 787 N N . GLU A 1 98 ? 7.485 7.660 -2.947 1.00 91.69 98 GLU A N 1
ATOM 788 C CA . GLU A 1 98 ? 8.575 6.839 -3.498 1.00 91.69 98 GLU A CA 1
ATOM 789 C C . GLU A 1 98 ? 8.204 6.188 -4.840 1.00 91.69 98 GLU A C 1
ATOM 791 O O . GLU A 1 98 ? 9.056 6.024 -5.711 1.00 91.69 98 GLU A O 1
ATOM 796 N N . ILE A 1 99 ? 6.928 5.835 -5.027 1.00 90.50 99 ILE A N 1
ATOM 797 C CA . ILE A 1 99 ? 6.422 5.230 -6.267 1.00 90.50 99 ILE A CA 1
ATOM 798 C C . ILE A 1 99 ? 6.303 6.268 -7.387 1.00 90.50 99 ILE A C 1
ATOM 800 O O . ILE A 1 99 ? 6.712 6.010 -8.516 1.00 90.50 99 ILE A O 1
ATOM 804 N N . MET A 1 100 ? 5.721 7.433 -7.090 1.00 87.00 100 MET A N 1
ATOM 805 C CA . MET A 1 100 ? 5.337 8.422 -8.104 1.00 87.00 100 MET A CA 1
ATOM 806 C C . MET A 1 100 ? 6.461 9.399 -8.452 1.00 87.00 100 MET A C 1
ATOM 808 O O . MET A 1 100 ?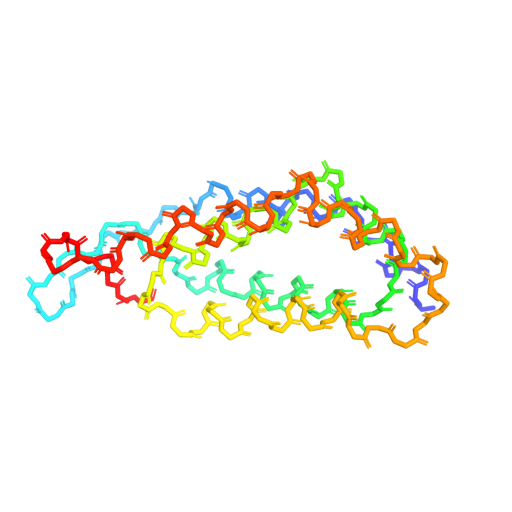 6.519 9.891 -9.576 1.00 87.00 100 MET A O 1
ATOM 812 N N . CYS A 1 101 ? 7.343 9.703 -7.500 1.00 83.75 101 CYS A N 1
ATOM 813 C CA . CYS A 1 101 ? 8.398 10.705 -7.651 1.00 83.75 101 CYS A CA 1
ATOM 814 C C . CYS A 1 101 ? 9.781 10.095 -7.920 1.00 83.75 101 CYS A C 1
ATOM 816 O O . CYS A 1 101 ? 10.784 10.807 -7.866 1.00 83.75 101 CYS A O 1
ATOM 818 N N . CYS A 1 102 ? 9.862 8.794 -8.215 1.00 73.62 102 CYS A N 1
ATOM 819 C CA . CYS A 1 102 ? 11.134 8.157 -8.527 1.00 73.62 102 CYS A CA 1
ATOM 820 C C . CYS A 1 102 ? 11.749 8.750 -9.811 1.00 73.62 102 CYS A C 1
ATOM 822 O O . CYS A 1 102 ? 11.205 8.598 -10.902 1.00 73.62 102 CYS A O 1
ATOM 824 N N . ASN A 1 103 ? 12.923 9.378 -9.683 1.00 62.06 103 ASN A N 1
ATOM 825 C CA . ASN A 1 103 ? 13.695 9.957 -10.794 1.00 62.06 103 ASN A CA 1
ATOM 826 C C . ASN A 1 103 ? 14.463 8.913 -11.635 1.00 62.06 103 ASN A C 1
ATOM 828 O O . ASN A 1 103 ? 15.264 9.284 -12.495 1.00 62.06 103 ASN A O 1
ATOM 832 N N . HIS A 1 104 ? 14.280 7.614 -11.375 1.00 60.97 104 HIS A N 1
ATOM 833 C CA . HIS A 1 104 ? 14.869 6.563 -12.204 1.00 60.97 104 HIS A CA 1
ATOM 834 C C . HIS A 1 104 ? 14.131 6.446 -13.547 1.00 60.97 104 HIS A C 1
ATOM 836 O O . HIS A 1 104 ? 13.026 6.965 -13.688 1.00 60.97 104 HIS A O 1
ATOM 842 N N . SER A 1 105 ? 14.753 5.784 -14.530 1.00 60.62 105 SER A N 1
ATOM 843 C CA . SER A 1 105 ? 14.211 5.515 -15.873 1.00 60.62 105 SER A CA 1
ATOM 844 C C . SER A 1 105 ? 12.676 5.419 -15.884 1.00 60.62 105 SER A C 1
ATOM 846 O O . SER A 1 105 ? 12.105 4.457 -15.369 1.00 60.62 105 SER A O 1
ATOM 848 N N . ILE A 1 106 ? 12.001 6.416 -16.476 1.00 61.44 106 ILE A N 1
ATOM 849 C CA . ILE A 1 106 ? 10.526 6.492 -16.541 1.00 61.44 106 ILE A CA 1
ATOM 850 C C . ILE A 1 106 ? 9.938 5.187 -17.101 1.00 61.44 106 ILE A C 1
ATOM 852 O O . ILE A 1 106 ? 8.862 4.761 -16.687 1.00 61.44 106 ILE A O 1
ATOM 856 N N . ALA A 1 107 ? 10.662 4.518 -18.003 1.00 63.84 107 ALA A N 1
ATOM 857 C CA . ALA A 1 107 ? 10.240 3.260 -18.602 1.00 63.84 107 ALA A CA 1
ATOM 858 C C . ALA A 1 107 ? 10.088 2.126 -17.572 1.00 63.84 107 ALA A C 1
ATOM 860 O O . ALA A 1 107 ? 9.107 1.388 -17.638 1.00 63.84 107 ALA A O 1
ATOM 861 N N . GLU A 1 108 ? 10.989 2.016 -16.595 1.00 65.88 108 GLU A N 1
ATOM 862 C CA . GLU A 1 108 ? 10.996 0.909 -15.627 1.00 65.88 108 GLU A CA 1
ATOM 863 C C . GLU A 1 108 ? 9.900 1.066 -14.566 1.00 65.88 108 GLU A C 1
ATOM 865 O O . GLU A 1 108 ? 9.192 0.108 -14.258 1.00 65.88 108 GLU A O 1
ATOM 870 N N . ASN A 1 109 ? 9.672 2.289 -14.076 1.00 73.44 109 ASN A N 1
ATOM 871 C CA . ASN A 1 109 ? 8.624 2.555 -13.084 1.00 73.44 109 ASN A CA 1
ATOM 872 C C . ASN A 1 109 ? 7.223 2.723 -13.683 1.00 73.44 109 ASN A C 1
ATOM 874 O O . ASN A 1 109 ? 6.235 2.595 -12.958 1.00 73.44 109 ASN A O 1
ATOM 878 N N . SER A 1 110 ? 7.104 2.977 -14.992 1.00 82.75 110 SER A N 1
ATOM 879 C CA . SER A 1 110 ? 5.803 3.185 -15.648 1.00 82.75 110 SER A CA 1
ATOM 880 C C . SER A 1 110 ? 4.836 2.014 -15.453 1.00 82.75 110 SER A C 1
ATOM 882 O O . SER A 1 110 ? 3.637 2.227 -15.278 1.00 82.75 110 SER A O 1
ATOM 884 N N . THR A 1 111 ? 5.352 0.783 -15.424 1.00 87.75 111 THR A N 1
ATOM 885 C CA . THR A 1 111 ? 4.554 -0.434 -15.231 1.00 87.75 111 THR A CA 1
ATOM 886 C C . THR A 1 111 ? 3.998 -0.525 -13.812 1.00 87.75 111 THR A C 1
ATOM 888 O O . THR A 1 111 ? 2.811 -0.795 -13.631 1.00 87.75 111 THR A O 1
ATOM 891 N N . PHE A 1 112 ? 4.822 -0.229 -12.805 1.00 89.44 112 PHE A N 1
ATOM 892 C CA . PHE A 1 112 ? 4.403 -0.257 -11.408 1.00 89.44 112 PHE A CA 1
ATOM 893 C C . PHE A 1 112 ? 3.426 0.876 -11.084 1.00 89.44 112 PHE A C 1
ATOM 895 O O . PHE A 1 112 ? 2.411 0.648 -10.431 1.00 89.44 112 PHE A O 1
ATOM 902 N N . ILE A 1 113 ? 3.657 2.076 -11.623 1.00 90.50 113 ILE A N 1
ATOM 903 C CA . ILE A 1 113 ? 2.714 3.197 -11.518 1.00 90.50 113 ILE A CA 1
ATOM 904 C C . ILE A 1 113 ? 1.374 2.837 -12.174 1.00 90.50 113 ILE A C 1
ATOM 906 O O . ILE A 1 113 ? 0.318 3.062 -11.581 1.00 90.50 113 ILE A O 1
ATOM 910 N N . ALA A 1 114 ? 1.394 2.232 -13.367 1.00 90.50 114 ALA A N 1
ATOM 911 C CA . ALA A 1 114 ? 0.177 1.790 -14.043 1.00 90.50 114 ALA A CA 1
ATOM 912 C C . ALA A 1 114 ? -0.591 0.748 -13.216 1.00 90.50 114 ALA A C 1
ATOM 914 O O . ALA A 1 114 ? -1.811 0.856 -13.094 1.00 90.50 114 ALA A O 1
ATOM 915 N N . HIS A 1 115 ? 0.112 -0.207 -12.600 1.00 91.94 115 HIS A N 1
ATOM 916 C CA . HIS A 1 115 ? -0.480 -1.170 -11.673 1.00 91.94 115 HIS A CA 1
ATOM 917 C C . HIS A 1 115 ? -1.150 -0.471 -10.478 1.00 91.94 115 HIS A C 1
ATOM 919 O O . HIS A 1 115 ? -2.297 -0.765 -10.147 1.00 91.94 115 HIS A O 1
ATOM 925 N N . VAL A 1 116 ? -0.487 0.510 -9.859 1.00 91.94 116 VAL A N 1
ATOM 926 C CA . VAL A 1 116 ? -1.058 1.262 -8.729 1.00 91.94 116 VAL A CA 1
ATOM 927 C C . VAL A 1 116 ? -2.302 2.056 -9.137 1.00 91.94 116 VAL A C 1
ATOM 929 O O . VAL A 1 116 ? -3.293 2.076 -8.411 1.00 91.94 116 VAL A O 1
ATOM 932 N N . ILE A 1 117 ? -2.291 2.700 -10.301 1.00 91.06 117 ILE A N 1
ATOM 933 C CA . ILE A 1 117 ? -3.442 3.490 -10.750 1.00 91.06 117 ILE A CA 1
ATOM 934 C C . ILE A 1 117 ? -4.614 2.573 -11.118 1.00 91.06 117 ILE A C 1
ATOM 936 O O . ILE A 1 117 ? -5.734 2.809 -10.669 1.00 91.06 117 ILE A O 1
ATOM 940 N N . LYS A 1 118 ? -4.356 1.532 -11.918 1.00 92.00 118 LYS A N 1
ATOM 941 C CA . LYS A 1 118 ? -5.392 0.706 -12.545 1.00 92.00 118 LYS A CA 1
ATOM 942 C C . LYS A 1 118 ? -5.777 -0.510 -11.708 1.00 92.00 118 LYS A C 1
ATOM 944 O O . LYS A 1 118 ? -6.951 -0.698 -11.402 1.00 92.00 118 LYS A O 1
ATOM 949 N N . ASP A 1 119 ? -4.807 -1.339 -11.339 1.00 90.31 119 ASP A N 1
ATOM 950 C CA . ASP A 1 119 ? -5.076 -2.625 -10.688 1.00 90.31 119 ASP A CA 1
ATOM 951 C C . ASP A 1 119 ? -5.371 -2.435 -9.195 1.00 90.31 119 ASP A C 1
ATOM 953 O O . ASP A 1 119 ? -6.294 -3.052 -8.661 1.00 90.31 119 ASP A O 1
ATOM 957 N N . CYS A 1 120 ? -4.666 -1.508 -8.533 1.00 92.31 120 CYS A N 1
ATOM 958 C CA . CYS A 1 120 ? -4.989 -1.099 -7.162 1.00 92.31 120 CYS A CA 1
ATOM 959 C C . CYS A 1 120 ? -6.177 -0.118 -7.086 1.00 92.31 120 CYS A C 1
ATOM 961 O O . CYS A 1 120 ? -6.587 0.240 -5.981 1.00 92.31 120 CYS A O 1
ATOM 963 N N . LYS A 1 121 ? -6.759 0.294 -8.224 1.00 92.19 121 LYS A N 1
ATOM 964 C CA . LYS A 1 121 ? -7.953 1.156 -8.294 1.00 92.19 121 LYS A CA 1
ATOM 965 C C . LYS A 1 121 ? -7.827 2.413 -7.434 1.00 92.19 121 LYS A C 1
ATOM 967 O O . LYS A 1 121 ? -8.681 2.693 -6.585 1.00 92.19 121 LYS A O 1
ATOM 972 N N . LEU A 1 122 ? -6.698 3.114 -7.559 1.00 91.25 122 LEU A N 1
ATOM 973 C CA . LEU A 1 122 ? -6.383 4.254 -6.697 1.00 91.25 122 LEU A CA 1
ATOM 974 C C . LEU A 1 122 ? -7.453 5.343 -6.812 1.00 91.25 122 LEU A C 1
ATOM 976 O O . LEU A 1 122 ? -7.929 5.845 -5.797 1.00 91.25 122 LEU A O 1
ATOM 980 N N . ILE A 1 123 ? -7.841 5.676 -8.043 1.00 89.06 123 ILE A N 1
ATOM 981 C CA . ILE A 1 123 ? -8.792 6.755 -8.323 1.00 89.06 123 ILE A CA 1
ATOM 982 C C . ILE A 1 123 ? -10.167 6.397 -7.762 1.00 89.06 123 ILE A C 1
ATOM 984 O O . ILE A 1 123 ? -10.756 7.195 -7.039 1.00 89.06 123 ILE A O 1
ATOM 988 N N . GLU A 1 124 ? -10.653 5.187 -8.030 1.00 89.94 124 GLU A N 1
ATOM 989 C CA . GLU A 1 124 ? -11.936 4.716 -7.512 1.00 89.94 124 GLU A CA 1
ATOM 990 C C . GLU A 1 124 ? -11.928 4.662 -5.984 1.00 89.94 124 GLU A C 1
ATOM 992 O O . GLU A 1 124 ? -12.865 5.132 -5.350 1.00 89.94 124 GLU A O 1
ATOM 997 N N . SER A 1 125 ? -10.839 4.176 -5.378 1.00 87.25 125 SER A N 1
ATOM 998 C CA . SER A 1 125 ? -10.721 4.113 -3.918 1.00 87.25 125 SER A CA 1
ATOM 999 C C . SER A 1 125 ? -10.763 5.507 -3.281 1.00 87.25 125 SER A C 1
ATOM 1001 O O . SER A 1 125 ? -11.341 5.655 -2.209 1.00 87.25 125 SER A O 1
ATOM 1003 N N . ILE A 1 126 ? -10.186 6.530 -3.923 1.00 87.25 126 ILE A N 1
ATOM 1004 C CA . ILE A 1 126 ? -10.295 7.920 -3.458 1.00 87.25 126 ILE A CA 1
ATOM 1005 C C . ILE A 1 126 ? -11.744 8.402 -3.589 1.00 87.25 126 ILE A C 1
ATOM 1007 O O . ILE A 1 126 ? -12.329 8.825 -2.594 1.00 87.25 126 ILE A O 1
ATOM 1011 N N . LEU A 1 127 ? -12.347 8.271 -4.775 1.00 87.25 127 LEU A N 1
ATOM 1012 C CA . LEU A 1 127 ? -13.710 8.743 -5.050 1.00 87.25 127 LEU A CA 1
ATOM 1013 C C . LEU A 1 127 ? -14.760 8.099 -4.130 1.00 87.25 127 LEU A C 1
ATOM 1015 O O . LEU A 1 127 ? -15.631 8.787 -3.596 1.00 87.25 127 LEU A O 1
ATOM 1019 N N . ASP A 1 128 ? -14.659 6.791 -3.897 1.00 85.69 128 ASP A N 1
ATOM 1020 C CA . ASP A 1 128 ? -15.600 6.047 -3.056 1.00 85.69 128 ASP A CA 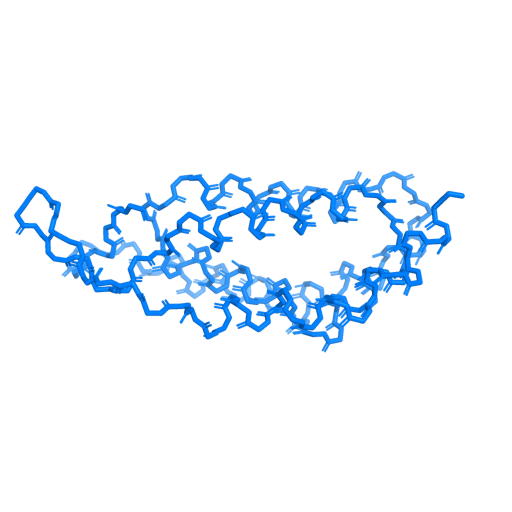1
ATOM 1021 C C . ASP A 1 128 ? -15.507 6.460 -1.577 1.00 85.69 128 ASP A C 1
ATOM 1023 O O . ASP A 1 128 ? -16.506 6.448 -0.848 1.00 85.69 128 ASP A O 1
ATOM 1027 N N . ASN A 1 129 ? -14.313 6.851 -1.119 1.00 80.38 129 ASN A N 1
ATOM 1028 C CA . ASN A 1 129 ? -14.075 7.220 0.275 1.00 80.38 129 ASN A CA 1
ATOM 1029 C C . ASN A 1 129 ? -14.237 8.723 0.553 1.00 80.38 129 ASN A C 1
ATOM 1031 O O . ASN A 1 129 ? -14.507 9.083 1.700 1.00 80.38 129 ASN A O 1
ATOM 1035 N N . GLU A 1 130 ? -14.212 9.594 -0.462 1.00 68.50 130 GLU A N 1
ATOM 1036 C CA . GLU A 1 130 ? -14.605 11.008 -0.317 1.00 68.50 130 GLU A CA 1
ATOM 1037 C C . GLU A 1 130 ? -16.053 11.150 0.192 1.00 68.50 130 GLU A C 1
ATOM 1039 O O . GLU A 1 130 ? -16.359 12.018 1.013 1.00 68.50 130 GLU A O 1
ATOM 1044 N N . ALA A 1 131 ? -16.947 10.235 -0.199 1.00 55.22 131 ALA A N 1
ATOM 1045 C CA . ALA A 1 131 ? -18.343 10.218 0.244 1.00 55.22 131 ALA A CA 1
ATOM 1046 C C . ALA A 1 131 ? -18.549 9.759 1.708 1.00 55.22 131 ALA A C 1
ATOM 1048 O O . ALA A 1 131 ? -19.664 9.881 2.236 1.00 55.22 131 ALA A O 1
ATOM 1049 N N . CYS A 1 132 ? -17.513 9.221 2.371 1.00 47.38 132 CYS A N 1
ATOM 1050 C CA . CYS A 1 132 ? -17.580 8.697 3.742 1.00 47.38 132 CYS A CA 1
ATOM 1051 C C . CYS A 1 132 ? -17.281 9.731 4.839 1.00 47.38 132 CYS A C 1
ATOM 1053 O O . CYS A 1 132 ? -17.477 9.415 6.014 1.00 47.38 132 CYS A O 1
ATOM 1055 N N . ILE A 1 133 ? -16.949 10.980 4.488 1.00 50.50 133 ILE A N 1
ATOM 1056 C CA . ILE A 1 133 ? -16.905 12.117 5.423 1.00 50.50 133 ILE A CA 1
ATOM 1057 C C . ILE A 1 133 ? -18.349 12.551 5.747 1.00 50.5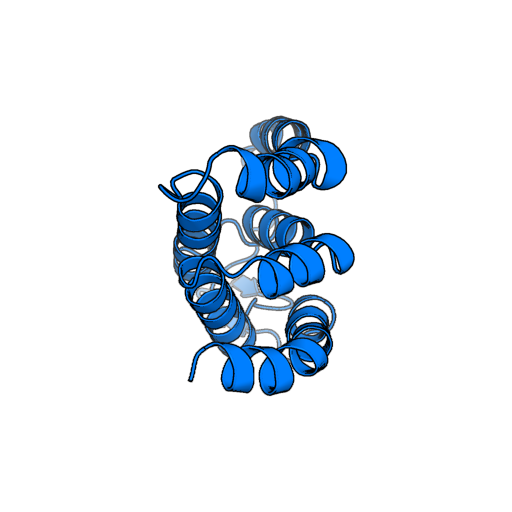0 133 ILE A C 1
ATOM 1059 O O . ILE A 1 133 ? -18.813 13.629 5.382 1.00 50.50 133 ILE A O 1
ATOM 1063 N N . LYS A 1 134 ? -19.117 11.671 6.397 1.00 42.66 134 LYS A N 1
ATOM 1064 C CA . LYS A 1 134 ? -20.451 11.975 6.927 1.00 42.66 134 LYS A CA 1
ATOM 1065 C C . LYS A 1 134 ? -20.410 11.895 8.452 1.00 42.66 134 LYS A C 1
ATOM 1067 O O . LYS A 1 134 ? -19.903 10.909 8.990 1.00 42.66 134 LYS A O 1
ATOM 1072 N N . PRO A 1 135 ? -20.944 12.896 9.173 1.00 38.41 135 PRO A N 1
ATOM 1073 C CA . PRO A 1 135 ? -20.972 12.862 10.629 1.00 38.41 135 PRO A CA 1
ATOM 1074 C C . PRO A 1 135 ? -21.832 11.678 11.105 1.00 38.41 135 PRO A C 1
ATOM 1076 O O . PRO A 1 135 ? -23.011 11.611 10.772 1.00 38.41 135 PRO A O 1
ATOM 1079 N N . GLY A 1 136 ? -21.251 10.745 11.876 1.00 48.44 136 GLY A N 1
ATOM 1080 C CA . GLY A 1 136 ? -22.028 9.753 12.643 1.00 48.44 136 GLY A CA 1
ATOM 1081 C C . GLY A 1 136 ? -21.638 8.271 12.555 1.00 48.44 136 GLY A C 1
ATOM 1082 O O . GLY A 1 136 ? -22.323 7.462 13.173 1.00 48.44 136 GLY A O 1
ATOM 1083 N N . LYS A 1 137 ? -20.574 7.864 11.846 1.00 48.97 137 LYS A N 1
ATOM 1084 C CA . LYS A 1 137 ? -20.069 6.475 11.948 1.00 48.97 137 LYS A CA 1
ATOM 1085 C C . LYS A 1 137 ? -19.188 6.310 13.196 1.00 48.97 137 LYS A C 1
ATOM 1087 O O . LYS A 1 137 ? -18.399 7.204 13.501 1.00 48.97 137 LYS A O 1
ATOM 1092 N N . SER A 1 138 ? -19.320 5.185 13.914 1.00 49.00 138 SER A N 1
ATOM 1093 C CA . SER A 1 138 ? -18.414 4.816 15.017 1.00 49.00 138 SER A CA 1
ATOM 1094 C C . SER A 1 138 ? -16.976 4.829 14.510 1.00 49.00 138 SER A C 1
ATOM 1096 O O . SER A 1 138 ? -16.603 4.024 13.656 1.00 49.00 138 SER A O 1
ATOM 1098 N N . ARG A 1 139 ? -16.202 5.799 15.000 1.00 52.00 139 ARG A N 1
ATOM 1099 C CA . ARG A 1 139 ? -14.851 6.088 14.519 1.00 52.00 139 ARG A CA 1
ATOM 1100 C C . ARG A 1 139 ? -13.906 5.009 15.018 1.00 52.00 139 ARG A C 1
ATOM 1102 O O . ARG A 1 139 ? -13.831 4.762 16.222 1.00 52.00 139 ARG A O 1
ATOM 1109 N N . LYS A 1 140 ? -13.166 4.384 14.105 1.00 52.09 140 LYS A N 1
ATOM 1110 C CA . LYS A 1 140 ? -12.087 3.464 14.469 1.00 52.09 140 LYS A CA 1
ATOM 1111 C C . LYS A 1 140 ? -10.921 4.307 14.988 1.00 52.09 140 LYS A C 1
ATOM 1113 O O . LYS A 1 140 ? -10.171 4.901 14.221 1.00 52.09 140 LYS A O 1
ATOM 1118 N N . GLY A 1 141 ? -10.888 4.456 16.310 1.00 44.44 141 GLY A N 1
ATOM 1119 C CA . GLY A 1 141 ? -9.933 5.281 17.045 1.00 44.44 141 GLY A CA 1
ATOM 1120 C C . GLY A 1 141 ? -8.511 4.719 17.091 1.00 44.44 141 GLY A C 1
ATOM 1121 O O . GLY A 1 141 ? -8.205 3.660 16.551 1.00 44.44 141 GLY A O 1
ATOM 1122 N N . PHE A 1 142 ? -7.644 5.480 17.752 1.00 45.25 142 PHE A N 1
ATOM 1123 C CA . PHE A 1 142 ? -6.188 5.357 17.764 1.00 45.25 142 PHE A CA 1
ATOM 1124 C C . PHE A 1 142 ? -5.637 4.494 18.910 1.00 45.25 142 PHE A C 1
ATOM 1126 O O . PHE A 1 142 ? -5.985 4.773 20.055 1.00 45.25 142 PHE A O 1
ATOM 1133 N N . VAL A 1 143 ? -4.740 3.543 18.594 1.00 41.78 143 VAL A N 1
ATOM 1134 C CA . VAL A 1 143 ? -3.395 3.325 19.193 1.00 41.78 143 VAL A CA 1
ATOM 1135 C C . VAL A 1 143 ? -2.481 2.631 18.185 1.00 41.78 143 VAL A C 1
ATOM 1137 O O . VAL A 1 143 ? -2.959 1.743 17.434 1.00 41.78 143 VAL A O 1
#

Organism: NCBI:txid143950

Sequence (143 aa):
MAEILCITILPFLEHIHNVLLTPPKIESLESMGNVIENPFGNVRLQIVKLISSLLSMHNQQINERFAQLNTIKVLLDCFFCYELNNFLHTQVVQCFHEIMCCNHSIAENSTFIAHVIKDCKLIESILDNEACIKPGKSRKGFV

Nearest PDB structures (foldseek):
  6ait-assembly1_F  TM=3.014E-01  e=4.598E+00  Escherichia coli K-12
  8s9s-assembly1_4  TM=1.807E-01  e=5.358E+00  Homo sapiens